Protein AF-A0AA89RVC6-F1 (afdb_monomer_lite)

Secondary structure (DSSP, 8-state):
-HHHHHHHHH-TTEEEEEEE-HHHHHHHHHHSTTPPPSS---SS-EEEEEE--SSTT--HHHHHHHHHHHHHHTTS-S-----SSHHHHHHHHHHHHTTTTTTSTT-------

Structure (mmCIF, N/CA/C/O backbone):
data_AF-A0AA89RVC6-F1
#
_entry.id   AF-A0AA89RVC6-F1
#
loop_
_atom_site.group_PDB
_atom_site.id
_atom_site.type_symbol
_atom_site.label_atom_id
_atom_site.label_alt_id
_atom_site.label_comp_id
_atom_site.label_asym_id
_atom_site.label_entity_id
_atom_site.label_seq_id
_atom_site.pdbx_PDB_ins_code
_atom_site.Cartn_x
_atom_site.Cartn_y
_atom_site.Cartn_z
_atom_site.occupancy
_atom_site.B_iso_or_equiv
_atom_site.auth_seq_id
_atom_site.auth_comp_id
_atom_site.auth_asym_id
_atom_site.auth_atom_id
_atom_site.pdbx_PDB_model_num
ATOM 1 N N . MET A 1 1 ? 11.296 -12.463 1.311 1.00 59.50 1 MET A N 1
ATOM 2 C CA . MET A 1 1 ? 12.566 -11.785 0.932 1.00 59.50 1 MET A CA 1
ATOM 3 C C . MET A 1 1 ? 12.882 -11.738 -0.574 1.00 59.50 1 MET A C 1
ATOM 5 O O . MET A 1 1 ? 13.765 -10.970 -0.938 1.00 59.50 1 MET A O 1
ATOM 9 N N . ARG A 1 2 ? 12.222 -12.510 -1.459 1.00 72.94 2 ARG A N 1
ATOM 10 C CA . ARG A 1 2 ? 12.423 -12.413 -2.924 1.00 72.94 2 ARG A CA 1
ATOM 11 C C . ARG A 1 2 ? 11.816 -11.127 -3.508 1.00 72.94 2 ARG A C 1
ATOM 13 O O . ARG A 1 2 ? 12.538 -10.364 -4.127 1.00 72.94 2 ARG A O 1
ATOM 20 N N . PHE A 1 3 ? 10.569 -10.828 -3.141 1.00 74.94 3 PHE A N 1
ATOM 21 C CA . PHE A 1 3 ? 9.850 -9.618 -3.553 1.00 74.94 3 PHE A CA 1
ATOM 22 C C . PHE A 1 3 ? 10.625 -8.312 -3.297 1.00 74.94 3 PHE A C 1
ATOM 24 O O . PHE A 1 3 ? 10.834 -7.544 -4.223 1.00 74.94 3 PHE A O 1
ATOM 31 N N . TRP A 1 4 ? 11.160 -8.092 -2.087 1.00 77.38 4 TRP A N 1
ATOM 32 C CA . TRP A 1 4 ? 11.967 -6.894 -1.795 1.00 77.38 4 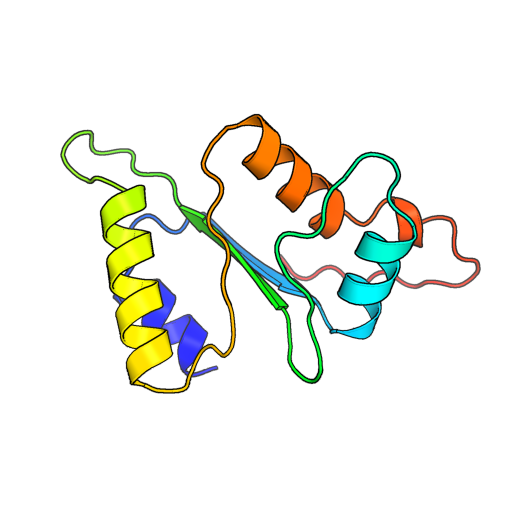TRP A CA 1
ATOM 33 C C . TRP A 1 4 ? 13.220 -6.764 -2.678 1.00 77.38 4 TRP A C 1
ATOM 35 O O . TRP A 1 4 ? 13.555 -5.673 -3.136 1.00 77.38 4 TRP A O 1
ATOM 45 N N . ARG A 1 5 ? 13.924 -7.875 -2.944 1.00 77.62 5 ARG A N 1
ATOM 46 C CA . ARG A 1 5 ? 15.089 -7.853 -3.843 1.00 77.62 5 ARG A CA 1
ATOM 47 C C . ARG A 1 5 ? 14.686 -7.476 -5.262 1.00 77.62 5 ARG A C 1
ATOM 49 O O . ARG A 1 5 ? 15.400 -6.697 -5.889 1.00 77.62 5 ARG A O 1
ATOM 56 N N . ASP A 1 6 ? 13.553 -7.992 -5.721 1.00 77.50 6 ASP A N 1
ATOM 57 C CA . ASP A 1 6 ? 13.017 -7.691 -7.043 1.00 77.50 6 ASP A CA 1
ATOM 58 C C . ASP A 1 6 ? 12.596 -6.215 -7.119 1.00 77.50 6 ASP A C 1
ATOM 60 O O . ASP A 1 6 ? 13.040 -5.509 -8.022 1.00 77.50 6 ASP A O 1
ATOM 64 N N . VAL A 1 7 ? 11.871 -5.699 -6.120 1.00 77.81 7 VAL A N 1
ATOM 65 C CA . VAL A 1 7 ? 11.498 -4.277 -5.999 1.00 77.81 7 VAL A CA 1
ATOM 66 C C . VAL A 1 7 ? 12.732 -3.379 -6.074 1.00 77.81 7 VAL A C 1
ATOM 68 O O . VAL A 1 7 ? 12.825 -2.546 -6.970 1.00 77.81 7 VAL A O 1
ATOM 71 N N . ARG A 1 8 ? 13.741 -3.592 -5.222 1.00 77.12 8 ARG A N 1
ATOM 72 C CA . ARG A 1 8 ? 14.933 -2.728 -5.196 1.00 77.12 8 ARG A CA 1
ATOM 73 C C . ARG A 1 8 ? 15.765 -2.799 -6.480 1.00 77.12 8 ARG A C 1
ATOM 75 O O . ARG A 1 8 ? 16.398 -1.819 -6.858 1.00 77.12 8 ARG A O 1
ATOM 82 N N . ALA A 1 9 ? 15.805 -3.956 -7.140 1.00 75.88 9 ALA A N 1
ATOM 83 C CA . ALA A 1 9 ? 16.541 -4.120 -8.393 1.00 75.88 9 ALA A CA 1
ATOM 84 C C . ALA A 1 9 ? 15.822 -3.492 -9.597 1.00 75.88 9 ALA A C 1
ATOM 86 O O . ALA A 1 9 ? 16.462 -3.192 -10.604 1.00 75.88 9 ALA A O 1
ATOM 87 N N . THR A 1 10 ? 14.501 -3.329 -9.519 1.00 74.31 10 THR A N 1
ATOM 88 C CA . THR A 1 10 ? 13.665 -3.026 -10.687 1.00 74.31 10 THR A CA 1
ATOM 89 C C . THR A 1 10 ? 12.895 -1.709 -10.589 1.00 74.31 10 THR A C 1
ATOM 91 O O . THR A 1 10 ? 12.411 -1.224 -11.618 1.00 74.31 10 THR A O 1
ATOM 94 N N . LEU A 1 11 ? 12.842 -1.112 -9.394 1.00 77.56 11 LEU A N 1
ATOM 95 C CA . LEU A 1 11 ? 12.271 0.198 -9.092 1.00 77.56 11 LEU A CA 1
ATOM 96 C C . LEU A 1 11 ? 13.347 1.112 -8.474 1.00 77.56 11 LEU A C 1
ATOM 98 O O . LEU A 1 11 ? 13.441 1.234 -7.252 1.00 77.56 11 LEU A O 1
ATOM 102 N N . PRO A 1 12 ? 14.176 1.780 -9.298 1.00 76.19 12 PRO A N 1
ATOM 103 C CA . PRO A 1 12 ? 15.254 2.643 -8.805 1.00 76.19 12 PRO A CA 1
ATOM 104 C C . PRO A 1 12 ? 14.749 3.912 -8.097 1.00 76.19 12 PRO A C 1
ATOM 106 O O . PRO A 1 12 ? 15.533 4.599 -7.454 1.00 76.19 12 PRO A O 1
ATOM 109 N N . CYS A 1 13 ? 13.459 4.230 -8.226 1.00 83.25 13 CYS A N 1
ATOM 110 C CA . CYS A 1 13 ? 12.810 5.373 -7.593 1.00 83.25 13 CYS A CA 1
ATOM 111 C C . CYS A 1 13 ? 12.199 5.060 -6.218 1.00 83.25 13 CYS A C 1
ATOM 113 O O . CYS A 1 13 ? 11.591 5.953 -5.637 1.00 83.25 13 CYS A O 1
ATOM 115 N N . VAL A 1 14 ? 12.325 3.836 -5.690 1.00 89.62 14 VAL A N 1
ATOM 116 C CA . VAL A 1 14 ? 11.784 3.497 -4.360 1.00 89.62 14 VAL A CA 1
ATOM 117 C C . VAL A 1 14 ? 12.512 4.284 -3.279 1.00 89.62 14 VAL A C 1
ATOM 119 O O . VAL A 1 14 ? 13.739 4.237 -3.187 1.00 89.62 14 VAL A O 1
ATOM 122 N N . VAL A 1 15 ? 11.734 4.964 -2.441 1.00 90.00 15 VAL A N 1
ATOM 123 C CA . VAL A 1 15 ? 12.221 5.733 -1.289 1.00 90.00 15 VAL A CA 1
ATOM 124 C C . VAL A 1 15 ? 11.750 5.166 0.046 1.00 90.00 15 VAL A C 1
ATOM 126 O O . VAL A 1 15 ? 12.430 5.373 1.046 1.00 90.00 15 VAL A O 1
ATOM 129 N N . SER A 1 16 ? 10.658 4.398 0.067 1.00 90.75 16 SER A N 1
ATOM 130 C CA . SER A 1 16 ? 10.196 3.679 1.258 1.00 90.75 16 SER A CA 1
ATOM 131 C C . SER A 1 16 ? 9.568 2.332 0.881 1.00 90.75 16 SER A C 1
ATOM 133 O O . SER A 1 16 ? 8.973 2.174 -0.191 1.00 90.75 16 SER A O 1
ATOM 135 N N . PHE A 1 17 ? 9.754 1.347 1.760 1.00 91.06 17 PHE A N 1
ATOM 136 C CA . PHE A 1 17 ? 9.168 0.014 1.676 1.00 91.06 17 PHE A CA 1
ATOM 137 C C . PHE A 1 17 ? 8.776 -0.424 3.084 1.00 91.06 17 PHE A C 1
ATOM 139 O O . PHE A 1 17 ? 9.621 -0.833 3.878 1.00 91.06 17 PHE A O 1
ATOM 146 N N . GLU A 1 18 ? 7.486 -0.357 3.375 1.00 91.56 18 GLU A N 1
ATOM 147 C CA . GLU A 1 18 ? 6.941 -0.575 4.707 1.00 91.56 18 GLU A CA 1
ATOM 148 C C . GLU A 1 18 ? 6.108 -1.849 4.741 1.00 91.56 18 GLU A C 1
ATOM 150 O O . GLU A 1 18 ? 5.118 -1.966 4.018 1.00 91.56 18 GLU A O 1
ATOM 155 N N . ALA A 1 19 ? 6.476 -2.802 5.594 1.00 90.69 19 ALA A N 1
ATOM 156 C CA . ALA A 1 19 ? 5.704 -4.024 5.784 1.00 90.69 19 ALA A CA 1
ATOM 157 C C . ALA A 1 19 ? 4.778 -3.897 6.998 1.00 90.69 19 ALA A C 1
ATOM 159 O O . ALA A 1 19 ? 5.202 -3.536 8.092 1.00 90.69 19 ALA A O 1
ATOM 160 N N . MET A 1 20 ? 3.519 -4.269 6.816 1.00 90.94 20 MET A N 1
ATOM 161 C CA . MET A 1 20 ? 2.492 -4.298 7.847 1.00 90.94 20 MET A CA 1
ATOM 162 C C . MET A 1 20 ? 1.996 -5.733 8.007 1.00 90.94 20 MET A C 1
ATOM 164 O O . MET A 1 20 ? 1.592 -6.384 7.038 1.00 90.94 20 MET A O 1
ATOM 168 N N . TRP A 1 21 ? 2.015 -6.251 9.237 1.00 90.06 21 TRP A N 1
ATOM 169 C CA . TRP A 1 21 ? 1.366 -7.531 9.511 1.00 90.06 21 TRP A CA 1
ATOM 170 C C . TRP A 1 21 ? -0.153 -7.378 9.398 1.00 90.06 21 TRP A C 1
ATOM 172 O O . TRP A 1 21 ? -0.720 -6.332 9.720 1.00 90.06 21 TRP A O 1
ATOM 182 N N . LEU A 1 22 ? -0.828 -8.444 8.971 1.00 90.56 22 LEU A N 1
ATOM 183 C CA . LEU A 1 22 ? -2.250 -8.401 8.636 1.00 90.56 22 LEU A CA 1
ATOM 184 C C . LEU A 1 22 ? -3.133 -7.876 9.781 1.00 90.56 22 LEU A C 1
ATOM 186 O O . LEU A 1 22 ? -4.032 -7.070 9.558 1.00 90.56 22 LEU A O 1
ATOM 190 N N . ALA A 1 23 ? -2.864 -8.295 11.023 1.00 89.38 23 ALA A N 1
ATOM 191 C CA . ALA A 1 23 ? -3.637 -7.835 12.178 1.00 89.38 23 ALA A CA 1
ATOM 192 C C . ALA A 1 23 ? -3.502 -6.320 12.422 1.00 89.38 23 ALA A C 1
ATOM 194 O O . ALA A 1 23 ? -4.485 -5.692 12.804 1.00 89.38 23 ALA A O 1
ATOM 195 N N . PHE A 1 24 ? -2.327 -5.729 12.168 1.00 90.81 24 PHE A N 1
ATOM 196 C CA . PHE A 1 24 ? -2.139 -4.279 12.228 1.00 90.81 24 PHE A CA 1
ATOM 197 C C . PHE A 1 24 ? -2.958 -3.607 11.138 1.00 90.81 24 PHE A C 1
ATOM 199 O O . PHE A 1 24 ? -3.781 -2.759 11.462 1.00 90.81 24 PHE A O 1
ATOM 206 N N . TYR A 1 25 ? -2.803 -4.041 9.882 1.00 92.44 25 TYR A N 1
ATOM 207 C CA . TYR A 1 25 ? -3.510 -3.445 8.747 1.00 92.44 25 TYR A CA 1
ATOM 208 C C . TYR A 1 25 ? -5.030 -3.455 8.958 1.00 92.44 25 TYR A C 1
ATOM 210 O O . TYR A 1 25 ? -5.688 -2.420 8.874 1.00 92.44 25 TYR A O 1
ATOM 218 N N . ARG A 1 26 ? -5.587 -4.611 9.335 1.00 91.69 26 ARG A N 1
ATOM 219 C CA . ARG A 1 26 ? -7.023 -4.754 9.613 1.00 91.69 26 ARG A CA 1
ATOM 220 C C . ARG A 1 26 ? -7.485 -3.854 10.754 1.00 91.69 26 ARG A C 1
ATOM 222 O O . ARG A 1 26 ? -8.572 -3.287 10.676 1.00 91.69 26 ARG A O 1
ATOM 229 N N . TYR A 1 27 ? -6.675 -3.716 11.802 1.00 92.00 27 TYR A N 1
ATOM 230 C CA . TYR A 1 27 ? -7.004 -2.840 12.917 1.00 92.00 27 TYR A CA 1
ATOM 231 C C . TYR A 1 27 ? -6.998 -1.368 12.486 1.00 92.00 27 TYR A C 1
ATOM 233 O O . TYR A 1 27 ? -7.982 -0.665 12.703 1.00 92.00 27 TYR A O 1
ATOM 241 N N . VAL A 1 28 ? -5.935 -0.889 11.834 1.00 92.88 28 VAL A N 1
ATOM 242 C CA . VAL A 1 28 ? -5.846 0.526 11.432 1.00 92.88 28 VAL A CA 1
ATOM 243 C C . VAL A 1 28 ? -6.905 0.892 10.396 1.00 92.88 28 VAL A C 1
ATOM 245 O O . VAL A 1 28 ? -7.459 1.982 10.484 1.00 92.88 28 VAL A O 1
ATOM 248 N N . VAL A 1 29 ? -7.274 -0.021 9.494 1.00 93.06 29 VAL A N 1
ATOM 249 C CA . VAL A 1 29 ? -8.396 0.174 8.560 1.00 93.06 29 VAL A CA 1
ATOM 250 C C . VAL A 1 29 ? -9.730 0.293 9.300 1.00 93.06 29 VAL A C 1
ATOM 252 O O . VAL A 1 29 ? -10.540 1.155 8.970 1.00 93.06 29 VAL A O 1
ATOM 255 N N . ALA A 1 30 ? -9.966 -0.542 10.314 1.00 92.38 30 ALA A N 1
ATOM 256 C CA . ALA A 1 30 ? -11.226 -0.539 11.054 1.00 92.38 30 ALA A CA 1
ATOM 257 C C . ALA A 1 30 ? -11.382 0.675 11.986 1.00 92.38 30 ALA A C 1
ATOM 259 O O . ALA A 1 30 ? -12.507 1.104 12.251 1.00 92.38 30 ALA A O 1
ATOM 260 N N . TYR A 1 31 ? -10.272 1.208 12.504 1.00 92.69 31 TYR A N 1
ATOM 261 C CA . TYR A 1 31 ? -10.289 2.176 13.604 1.00 92.69 31 TYR A CA 1
ATOM 262 C C . TYR A 1 31 ? -9.694 3.549 13.272 1.00 92.69 31 TYR A C 1
ATOM 264 O O . TYR A 1 31 ? -9.706 4.416 14.143 1.00 92.69 31 TYR A O 1
ATOM 272 N N . THR A 1 32 ? -9.225 3.792 12.043 1.00 92.81 32 THR A N 1
ATOM 273 C CA . THR A 1 32 ? -8.794 5.127 11.585 1.00 92.81 32 THR A CA 1
ATOM 274 C C . THR A 1 32 ? -9.960 5.867 10.918 1.00 92.81 32 THR A C 1
ATOM 276 O O . THR A 1 32 ? -10.353 5.517 9.803 1.00 92.81 32 THR A O 1
ATOM 279 N N . PRO A 1 33 ? -10.544 6.905 11.546 1.00 90.00 33 PRO A N 1
ATOM 280 C CA . PRO A 1 33 ? -11.695 7.598 10.979 1.00 90.00 33 PRO A CA 1
ATOM 281 C C . PRO A 1 33 ? -11.333 8.389 9.720 1.00 90.00 33 PRO A C 1
ATOM 283 O O . PRO A 1 33 ? -10.312 9.070 9.671 1.00 90.00 33 PRO A O 1
ATOM 286 N N . GLY A 1 34 ? -12.222 8.373 8.726 1.00 88.25 34 GLY A N 1
ATOM 287 C CA . GLY A 1 34 ? -12.106 9.224 7.537 1.00 88.25 34 GLY A CA 1
ATOM 288 C C . GLY A 1 34 ? -11.136 8.723 6.466 1.00 88.25 34 GLY A C 1
ATOM 289 O O . GLY A 1 34 ? -11.048 9.355 5.415 1.00 88.25 34 GLY A O 1
ATOM 290 N N . VAL A 1 35 ? -10.472 7.586 6.685 1.00 88.31 35 VAL A N 1
ATOM 291 C CA . VAL A 1 35 ? -9.609 6.946 5.690 1.00 88.31 35 VAL A CA 1
ATOM 292 C C . VAL A 1 35 ? -10.340 5.775 5.040 1.00 88.31 35 VAL A C 1
ATOM 294 O O . VAL A 1 35 ? -10.931 4.938 5.717 1.00 88.31 35 VAL A O 1
ATOM 297 N N . THR A 1 36 ? -10.325 5.727 3.707 1.00 87.38 36 THR A N 1
ATOM 298 C CA . THR A 1 36 ? -10.843 4.579 2.950 1.00 87.38 36 THR A CA 1
ATOM 299 C C . THR A 1 36 ? -9.714 3.572 2.744 1.00 87.38 36 THR A C 1
ATOM 301 O O . THR A 1 36 ? -8.656 3.981 2.257 1.00 87.38 36 THR A O 1
ATOM 304 N N . PRO A 1 37 ? -9.902 2.284 3.087 1.00 89.00 37 PRO A N 1
ATOM 305 C CA . PRO A 1 37 ? -8.890 1.271 2.825 1.00 89.00 37 PRO A CA 1
ATOM 306 C C . PRO A 1 37 ? -8.586 1.182 1.324 1.00 89.00 37 PRO A C 1
ATOM 308 O O . PRO A 1 37 ? -9.517 1.228 0.516 1.00 89.00 37 PRO A O 1
ATOM 311 N N . PRO A 1 38 ? -7.309 1.035 0.935 1.00 90.81 38 PRO A N 1
ATOM 312 C CA . PRO A 1 38 ? -6.948 0.842 -0.464 1.00 90.81 38 PRO A CA 1
ATOM 313 C C . PRO A 1 38 ? -7.527 -0.445 -1.072 1.00 90.81 38 PRO A C 1
ATOM 315 O O . PRO A 1 38 ? -7.902 -0.441 -2.241 1.00 90.81 38 PRO A O 1
ATOM 318 N N . PHE A 1 39 ? -7.598 -1.517 -0.279 1.00 91.50 39 PHE A N 1
ATOM 319 C CA . PHE A 1 39 ? -8.175 -2.822 -0.618 1.00 91.50 39 PHE A CA 1
ATOM 320 C C . PHE A 1 39 ? -8.439 -3.640 0.658 1.00 91.50 39 PHE A C 1
ATOM 322 O O . PHE A 1 39 ? -7.915 -3.316 1.732 1.00 91.50 39 PHE A O 1
ATOM 329 N N . ASP A 1 40 ? -9.226 -4.709 0.538 1.00 89.12 40 ASP A N 1
ATOM 330 C CA . ASP A 1 40 ? -9.410 -5.697 1.603 1.00 89.12 40 ASP A CA 1
ATOM 331 C C . ASP A 1 40 ? -8.236 -6.688 1.601 1.00 89.12 40 ASP A C 1
ATOM 333 O O . ASP A 1 40 ? -7.798 -7.147 0.550 1.00 89.12 40 ASP A O 1
ATOM 337 N N . ALA A 1 41 ? -7.695 -6.999 2.781 1.00 86.50 41 ALA A N 1
ATOM 338 C CA . ALA A 1 41 ? -6.583 -7.938 2.929 1.00 86.50 41 ALA A CA 1
ATOM 339 C C . ALA A 1 41 ? -7.035 -9.168 3.725 1.00 86.50 41 ALA A C 1
ATOM 341 O O . ALA A 1 41 ? -7.511 -9.024 4.856 1.00 86.50 41 ALA A O 1
ATOM 342 N N . ASP A 1 42 ? -6.847 -10.357 3.145 1.00 77.69 42 ASP A N 1
ATOM 343 C CA . ASP A 1 42 ? -7.409 -11.604 3.676 1.00 77.69 42 ASP A CA 1
ATOM 344 C C . ASP A 1 42 ? -6.414 -12.437 4.496 1.00 77.69 42 ASP A C 1
ATOM 346 O O . ASP A 1 42 ? -6.689 -12.694 5.666 1.00 77.69 42 ASP A O 1
ATOM 350 N N . ASP A 1 43 ? -5.259 -12.823 3.937 1.00 68.94 43 ASP A N 1
ATOM 351 C CA . ASP A 1 43 ? -4.366 -13.812 4.579 1.00 68.94 43 ASP A CA 1
ATOM 352 C C . ASP A 1 43 ? -2.858 -13.473 4.534 1.00 68.94 43 ASP A C 1
ATOM 354 O O . ASP A 1 43 ? -2.049 -14.170 5.151 1.00 68.94 43 ASP A O 1
ATOM 358 N N . ASP A 1 44 ? -2.461 -12.380 3.875 1.00 81.81 44 ASP A N 1
ATOM 359 C CA . ASP A 1 44 ? -1.052 -12.054 3.607 1.00 81.81 44 ASP A CA 1
ATOM 360 C C . ASP A 1 44 ? -0.548 -10.782 4.318 1.00 81.81 44 ASP A C 1
ATOM 362 O O . ASP A 1 44 ? -1.298 -10.001 4.908 1.00 81.81 44 ASP A O 1
ATOM 366 N N . PHE A 1 45 ? 0.771 -10.568 4.272 1.00 87.00 45 PHE A N 1
ATOM 367 C CA . PHE A 1 45 ? 1.379 -9.296 4.668 1.00 87.00 45 PHE A CA 1
ATOM 368 C C . PHE A 1 45 ? 1.002 -8.193 3.680 1.00 87.00 45 PHE A C 1
ATOM 370 O O . PHE A 1 45 ? 1.059 -8.392 2.468 1.00 87.00 45 PHE A O 1
ATOM 377 N N . VAL A 1 46 ? 0.717 -7.003 4.204 1.00 92.62 46 VAL A N 1
ATOM 378 C CA . VAL A 1 46 ? 0.486 -5.812 3.385 1.00 92.62 46 VAL A CA 1
ATOM 379 C C . VAL A 1 46 ? 1.783 -5.020 3.309 1.00 92.62 46 VAL A C 1
ATOM 381 O O . VAL A 1 46 ? 2.479 -4.862 4.310 1.00 92.62 46 VAL A O 1
ATOM 384 N N . VAL A 1 47 ? 2.124 -4.525 2.124 1.00 92.19 47 VAL A N 1
ATOM 385 C CA . VAL A 1 47 ? 3.303 -3.682 1.919 1.00 92.19 47 VAL A CA 1
ATOM 386 C C . VAL A 1 47 ? 2.873 -2.349 1.326 1.00 92.19 47 VAL A C 1
ATOM 388 O O . VAL A 1 47 ? 2.118 -2.321 0.357 1.00 92.19 47 VAL A O 1
ATOM 391 N N . MET A 1 48 ? 3.398 -1.256 1.873 1.00 93.88 48 MET A N 1
ATOM 392 C CA . MET A 1 48 ? 3.324 0.068 1.265 1.00 93.88 48 MET A CA 1
ATOM 393 C C . MET A 1 48 ? 4.671 0.403 0.623 1.00 93.88 48 MET A C 1
ATOM 395 O O . MET A 1 48 ? 5.720 0.260 1.247 1.00 93.88 48 MET A O 1
ATOM 399 N N . ILE A 1 49 ? 4.640 0.822 -0.641 1.00 92.31 49 ILE A N 1
ATOM 400 C CA . ILE A 1 49 ? 5.826 1.226 -1.399 1.00 92.31 49 ILE A CA 1
ATOM 401 C C . ILE A 1 49 ? 5.640 2.683 -1.795 1.00 92.31 49 ILE A C 1
ATOM 403 O O . ILE A 1 49 ? 4.647 3.021 -2.440 1.00 92.31 49 ILE A O 1
ATOM 407 N N . GLU A 1 50 ? 6.608 3.528 -1.454 1.00 92.62 50 GLU A N 1
ATOM 408 C CA . GLU A 1 50 ? 6.665 4.898 -1.952 1.00 92.62 50 GLU A CA 1
ATOM 409 C C . GLU A 1 50 ? 7.797 5.037 -2.966 1.00 92.62 50 GLU A C 1
ATOM 411 O O . GLU A 1 50 ? 8.931 4.608 -2.731 1.00 92.62 50 GLU A O 1
ATOM 416 N N . CYS A 1 51 ? 7.479 5.670 -4.095 1.00 90.44 51 CYS A N 1
ATOM 417 C CA . CYS A 1 51 ? 8.425 5.972 -5.154 1.00 90.44 51 CYS A CA 1
ATOM 418 C C . CYS A 1 51 ? 8.504 7.484 -5.375 1.00 90.44 51 CYS A C 1
ATOM 420 O O . CYS A 1 51 ? 7.481 8.136 -5.575 1.00 90.44 51 CYS A O 1
ATOM 422 N N . ALA A 1 52 ? 9.719 8.021 -5.440 1.00 87.81 52 ALA A N 1
ATOM 423 C CA . ALA A 1 52 ? 9.987 9.392 -5.843 1.00 87.81 52 ALA A CA 1
ATOM 424 C C . ALA A 1 52 ? 11.064 9.404 -6.935 1.00 87.81 52 ALA A C 1
ATOM 426 O O . ALA A 1 52 ? 12.198 8.966 -6.731 1.00 87.81 52 ALA A O 1
ATOM 427 N N . ALA A 1 53 ? 10.714 9.907 -8.119 1.00 83.88 53 ALA A N 1
ATOM 428 C CA . ALA A 1 53 ? 11.675 10.137 -9.189 1.00 83.88 53 ALA A CA 1
ATOM 429 C C . ALA A 1 53 ? 12.208 11.570 -9.107 1.00 83.88 53 ALA A C 1
ATOM 431 O O . ALA A 1 53 ? 11.450 12.534 -9.141 1.00 83.88 53 ALA A O 1
ATOM 432 N N . SER A 1 54 ? 13.529 11.707 -9.016 1.00 79.25 54 SER A N 1
ATOM 433 C CA . SER A 1 54 ? 14.220 13.002 -9.092 1.00 79.25 54 SER A CA 1
ATOM 434 C C . SER A 1 54 ? 14.586 13.389 -10.530 1.00 79.25 54 SER A C 1
ATOM 436 O O . SER A 1 54 ? 14.838 14.560 -10.801 1.00 79.25 54 SER A O 1
ATOM 438 N N . ASP A 1 55 ? 14.593 12.426 -11.459 1.00 83.62 55 ASP A N 1
ATOM 439 C CA . ASP A 1 55 ? 14.764 12.667 -12.892 1.00 83.62 55 ASP A CA 1
ATOM 440 C C . ASP A 1 55 ? 13.389 12.865 -13.557 1.00 83.62 55 ASP A C 1
ATOM 442 O O . ASP A 1 55 ? 12.601 11.918 -13.580 1.00 83.62 55 ASP A O 1
ATOM 446 N N . PRO A 1 56 ? 13.101 14.037 -14.155 1.00 80.00 56 PRO A N 1
ATOM 447 C CA . PRO A 1 56 ? 11.829 14.309 -14.831 1.00 80.00 56 PRO A CA 1
ATOM 448 C C . PRO A 1 56 ? 11.522 13.384 -16.016 1.00 80.00 56 PRO A C 1
ATOM 450 O O . PRO A 1 56 ? 10.399 13.377 -16.511 1.00 80.00 56 PRO A O 1
ATOM 453 N N . ARG A 1 57 ? 12.516 12.638 -16.516 1.00 85.38 57 ARG A N 1
ATOM 454 C CA . ARG A 1 57 ? 12.342 11.652 -17.595 1.00 85.38 57 ARG A CA 1
ATOM 455 C C . ARG A 1 57 ? 11.808 10.313 -17.091 1.00 85.38 57 ARG A C 1
ATOM 457 O O . ARG A 1 57 ? 11.416 9.486 -17.909 1.00 85.38 57 ARG A O 1
ATOM 464 N N . ILE A 1 58 ? 11.854 10.074 -15.782 1.00 82.00 58 ILE A N 1
ATOM 465 C CA . ILE A 1 58 ? 11.349 8.851 -15.165 1.00 82.00 58 ILE A CA 1
ATOM 466 C C . ILE A 1 58 ? 9.929 9.123 -14.692 1.00 82.00 58 ILE A C 1
ATOM 468 O O . ILE A 1 58 ? 9.715 9.848 -13.722 1.00 82.00 58 ILE A O 1
ATOM 472 N N . ASP A 1 59 ? 8.966 8.483 -15.342 1.00 88.31 59 ASP A N 1
ATOM 473 C CA . ASP A 1 59 ? 7.617 8.408 -14.807 1.00 88.31 59 ASP A CA 1
ATOM 474 C C . ASP A 1 59 ? 7.579 7.331 -13.711 1.00 88.31 59 ASP A C 1
ATOM 476 O O . ASP A 1 59 ? 7.564 6.123 -13.975 1.00 88.31 59 ASP A O 1
ATOM 480 N N . ALA A 1 60 ? 7.638 7.776 -12.452 1.00 86.94 60 ALA A N 1
ATOM 481 C CA . ALA A 1 60 ? 7.602 6.886 -11.295 1.00 86.94 60 ALA A CA 1
ATOM 482 C C . ALA A 1 60 ? 6.298 6.082 -11.225 1.00 86.94 60 ALA A C 1
ATOM 484 O O . ALA A 1 60 ? 6.324 4.942 -10.757 1.00 86.94 60 ALA A O 1
ATOM 485 N N . ARG A 1 61 ? 5.184 6.656 -11.699 1.00 88.50 61 ARG A N 1
ATOM 486 C CA . ARG A 1 61 ? 3.875 6.008 -11.686 1.00 88.50 61 ARG A CA 1
ATOM 487 C C . ARG A 1 61 ? 3.849 4.870 -12.693 1.00 88.50 61 ARG A C 1
ATOM 489 O O . ARG A 1 61 ? 3.610 3.737 -12.285 1.00 88.50 61 ARG A O 1
ATOM 496 N N . ASP A 1 62 ? 4.172 5.149 -13.953 1.00 88.81 62 ASP A N 1
ATOM 497 C CA . ASP A 1 62 ? 4.198 4.124 -15.005 1.00 88.81 62 ASP A CA 1
ATOM 498 C C . ASP A 1 62 ? 5.185 3.004 -14.659 1.00 88.81 62 ASP A C 1
ATOM 500 O O . ASP A 1 62 ? 4.910 1.820 -14.863 1.00 88.81 62 ASP A O 1
ATOM 504 N N . THR A 1 63 ? 6.336 3.367 -14.084 1.00 88.12 63 THR A N 1
ATOM 505 C CA . THR A 1 63 ? 7.336 2.393 -13.632 1.00 88.12 63 THR A CA 1
ATOM 506 C C . THR A 1 63 ? 6.764 1.495 -12.531 1.00 88.12 63 THR A C 1
ATOM 508 O O . THR A 1 63 ? 6.913 0.276 -12.604 1.00 88.12 63 THR A O 1
ATOM 511 N N . LEU A 1 64 ? 6.091 2.062 -11.524 1.00 88.88 64 LEU A N 1
ATOM 512 C CA . LEU A 1 64 ? 5.479 1.288 -10.442 1.00 88.88 64 LEU A CA 1
ATOM 513 C C . LEU A 1 64 ? 4.333 0.400 -10.951 1.00 88.88 64 LEU A C 1
ATOM 515 O O . LEU A 1 64 ? 4.297 -0.783 -10.613 1.00 88.88 64 LEU A O 1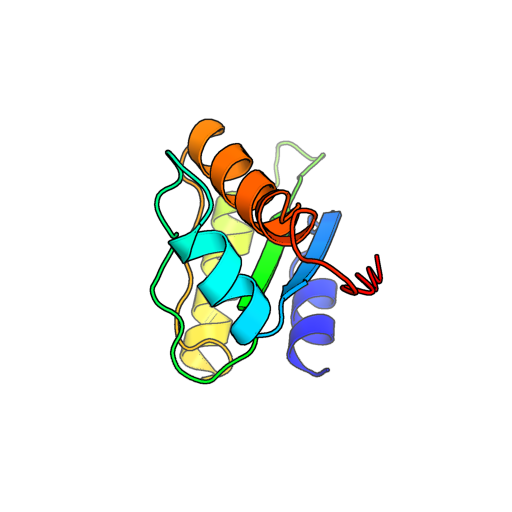
ATOM 519 N N . GLU A 1 65 ? 3.462 0.932 -11.810 1.00 91.38 65 GLU A N 1
ATOM 520 C CA . GLU A 1 65 ? 2.359 0.199 -12.448 1.00 91.38 65 GLU A CA 1
ATOM 521 C C . GLU A 1 65 ? 2.865 -1.032 -13.212 1.00 91.38 65 GLU A C 1
ATOM 523 O O . GLU A 1 65 ? 2.406 -2.151 -12.966 1.00 91.38 65 GLU A O 1
ATOM 528 N N . GLN A 1 66 ? 3.875 -0.866 -14.071 1.00 90.06 66 GLN A N 1
ATOM 529 C CA . GLN A 1 66 ? 4.459 -1.975 -14.835 1.00 90.06 66 GLN A CA 1
ATOM 530 C C . GLN A 1 66 ? 5.064 -3.058 -13.932 1.00 90.06 66 GLN A C 1
ATOM 532 O O . GLN A 1 66 ? 4.973 -4.252 -14.233 1.00 90.06 66 GLN A O 1
ATOM 537 N N . ARG A 1 67 ? 5.696 -2.668 -12.818 1.00 87.38 67 ARG A N 1
ATOM 538 C CA . ARG A 1 67 ? 6.313 -3.629 -11.891 1.00 87.38 67 ARG A CA 1
ATOM 539 C C . ARG A 1 67 ? 5.293 -4.373 -11.053 1.00 87.38 67 ARG A C 1
ATOM 541 O O . ARG A 1 67 ? 5.460 -5.578 -10.874 1.00 87.38 67 ARG A O 1
ATOM 548 N N . LEU A 1 68 ? 4.250 -3.695 -10.583 1.00 89.00 68 LEU A N 1
ATOM 549 C CA . LEU A 1 68 ? 3.136 -4.362 -9.915 1.00 89.00 68 LEU A CA 1
ATOM 550 C C . LEU A 1 68 ? 2.480 -5.368 -10.862 1.00 89.00 68 LEU A C 1
ATOM 552 O O . LEU A 1 68 ? 2.314 -6.518 -10.466 1.00 89.00 68 LEU A O 1
ATOM 556 N N . GLY A 1 69 ? 2.241 -4.995 -12.125 1.00 91.12 69 GLY A N 1
ATOM 557 C CA . GLY A 1 69 ? 1.731 -5.913 -13.152 1.00 91.12 69 GLY A CA 1
ATOM 558 C C . GLY A 1 69 ? 2.577 -7.184 -13.294 1.00 91.12 69 GLY A C 1
ATOM 559 O O . GLY A 1 69 ? 2.059 -8.291 -13.189 1.00 91.12 69 GLY A O 1
ATOM 560 N N . ALA A 1 70 ? 3.901 -7.046 -13.404 1.00 90.00 70 ALA A N 1
ATOM 561 C CA . ALA A 1 70 ? 4.798 -8.204 -13.457 1.00 90.00 70 ALA A CA 1
ATOM 562 C C . ALA A 1 70 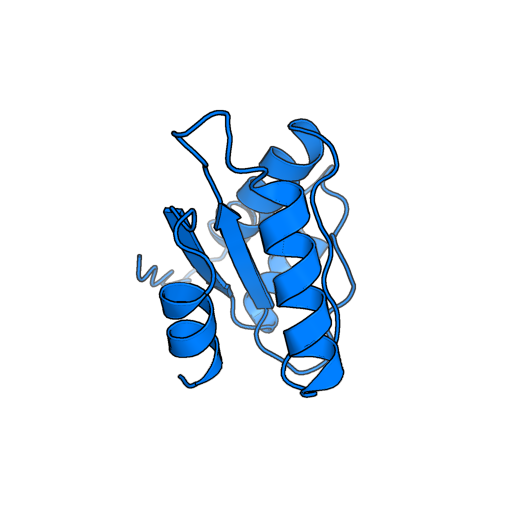? 4.772 -9.061 -12.172 1.00 90.00 70 ALA A C 1
ATOM 564 O O . ALA A 1 70 ? 4.965 -10.277 -12.232 1.00 90.00 70 ALA A O 1
ATOM 565 N N . CYS A 1 71 ? 4.552 -8.449 -11.004 1.00 88.38 71 CYS A N 1
ATOM 566 C CA . CYS A 1 71 ? 4.428 -9.177 -9.740 1.00 88.38 71 CYS A CA 1
ATOM 567 C C . CYS A 1 71 ? 3.102 -9.941 -9.641 1.00 88.38 71 CYS A C 1
ATOM 569 O O . CYS A 1 71 ? 3.104 -11.060 -9.125 1.00 88.38 71 CYS A O 1
ATOM 571 N N . PHE A 1 72 ? 2.009 -9.380 -10.167 1.00 90.19 72 PHE A N 1
ATOM 572 C CA . PHE A 1 72 ? 0.733 -10.084 -10.318 1.00 90.19 72 PHE A CA 1
ATOM 573 C C . PHE A 1 72 ? 0.874 -11.297 -11.238 1.00 90.19 72 PHE A C 1
ATOM 575 O O . PHE A 1 72 ? 0.520 -12.404 -10.838 1.00 90.19 72 PHE A O 1
ATOM 582 N N . ASP A 1 73 ? 1.474 -11.124 -12.420 1.00 92.44 73 ASP A N 1
ATOM 583 C CA . ASP A 1 73 ? 1.689 -12.220 -13.378 1.00 92.44 73 ASP A CA 1
ATOM 584 C C . ASP A 1 73 ? 2.544 -13.354 -12.785 1.00 92.44 73 ASP A C 1
ATOM 586 O O . ASP A 1 73 ? 2.361 -14.531 -13.102 1.00 92.44 73 ASP A O 1
ATOM 590 N N . ALA A 1 74 ? 3.478 -13.010 -11.895 1.00 89.56 74 ALA A N 1
ATOM 591 C CA . ALA A 1 74 ? 4.320 -13.963 -11.179 1.00 89.56 74 ALA A CA 1
ATOM 592 C C . ALA A 1 74 ? 3.656 -14.577 -9.928 1.00 89.56 74 ALA A C 1
ATOM 594 O O . ALA A 1 74 ? 4.288 -15.403 -9.263 1.00 89.56 74 ALA A O 1
ATOM 595 N N . GLY A 1 75 ? 2.428 -14.174 -9.581 1.00 89.69 75 GLY A N 1
ATOM 596 C CA . GLY A 1 75 ? 1.711 -14.620 -8.382 1.00 89.69 75 GLY A CA 1
ATOM 597 C C . GLY A 1 75 ? 2.361 -14.175 -7.067 1.00 89.69 75 GLY A C 1
ATOM 598 O O . GLY A 1 75 ? 2.206 -14.842 -6.048 1.00 89.69 75 GLY A O 1
ATOM 599 N N . LEU A 1 76 ? 3.146 -13.093 -7.092 1.00 87.88 76 LEU A N 1
ATOM 600 C CA . LEU A 1 76 ? 3.824 -12.541 -5.911 1.00 87.88 76 LEU A CA 1
ATOM 601 C C . LEU A 1 76 ? 2.957 -11.541 -5.140 1.00 87.88 76 LEU A C 1
ATOM 603 O O . LEU A 1 76 ? 3.262 -11.251 -3.985 1.00 87.88 76 LEU A O 1
ATOM 607 N N . VAL A 1 77 ? 1.934 -10.992 -5.794 1.00 89.19 77 VAL A N 1
ATOM 608 C CA . VAL A 1 77 ? 0.991 -10.010 -5.252 1.00 89.19 77 VAL A CA 1
ATOM 609 C C . VAL A 1 77 ? -0.418 -10.489 -5.590 1.00 89.19 77 VAL A C 1
ATOM 611 O O . VAL A 1 77 ? -0.677 -10.871 -6.731 1.00 89.19 77 VAL A O 1
ATOM 614 N N . SER A 1 78 ? -1.298 -10.505 -4.591 1.00 91.12 78 SER A N 1
ATOM 615 C CA . SER A 1 78 ? -2.702 -10.918 -4.709 1.00 91.12 78 SER A CA 1
ATOM 616 C C . SER A 1 78 ? -3.639 -9.743 -4.978 1.00 91.12 78 SER A C 1
ATOM 618 O O . SER A 1 78 ? -4.595 -9.899 -5.733 1.00 91.12 78 SER A O 1
ATOM 620 N N . ASP A 1 79 ? -3.333 -8.571 -4.420 1.00 91.25 79 ASP A N 1
ATOM 621 C CA . ASP A 1 79 ? -4.031 -7.312 -4.673 1.00 91.25 79 ASP A CA 1
ATOM 622 C C . ASP A 1 79 ? -3.083 -6.113 -4.487 1.00 91.25 79 ASP A C 1
ATOM 624 O O . ASP A 1 79 ? -2.068 -6.203 -3.786 1.00 91.25 79 ASP A O 1
ATOM 628 N N . ALA A 1 80 ? -3.386 -4.994 -5.142 1.00 91.56 80 ALA A N 1
ATOM 629 C CA . ALA A 1 80 ? -2.624 -3.759 -5.050 1.00 91.56 80 ALA A CA 1
ATOM 630 C C . ALA A 1 80 ? -3.475 -2.557 -5.459 1.00 91.56 80 ALA A C 1
ATOM 632 O O . ALA A 1 80 ? -4.160 -2.560 -6.481 1.00 91.56 80 ALA A O 1
ATOM 633 N N . ALA A 1 81 ? -3.319 -1.468 -4.714 1.00 92.69 81 ALA A N 1
ATOM 634 C CA . ALA A 1 81 ? -3.902 -0.179 -5.042 1.00 92.69 81 ALA A CA 1
ATOM 635 C C . ALA A 1 81 ? -2.809 0.875 -5.201 1.00 92.69 81 ALA A C 1
ATOM 637 O O . ALA A 1 81 ? -1.824 0.903 -4.464 1.00 92.69 81 ALA A O 1
ATOM 638 N N . LEU A 1 82 ? -3.022 1.778 -6.154 1.00 92.75 82 LEU A N 1
ATOM 639 C CA . LEU A 1 82 ? -2.141 2.907 -6.414 1.00 92.75 82 LEU A CA 1
ATOM 640 C C . LEU A 1 82 ? -2.846 4.208 -6.074 1.00 92.75 82 LEU A C 1
ATOM 642 O O . LEU A 1 82 ? -3.964 4.460 -6.527 1.00 92.75 82 LEU A O 1
ATOM 646 N N . ALA A 1 83 ? -2.164 5.069 -5.323 1.00 93.50 83 ALA A N 1
ATOM 647 C CA . ALA A 1 83 ? -2.650 6.417 -5.090 1.00 93.50 83 ALA A CA 1
ATOM 648 C C . ALA A 1 83 ? -2.755 7.172 -6.430 1.00 93.50 83 ALA A C 1
ATOM 650 O O . ALA A 1 83 ? -1.815 7.237 -7.225 1.00 93.50 83 ALA A O 1
ATOM 651 N N . ALA A 1 84 ? -3.923 7.751 -6.695 1.00 91.31 84 ALA A N 1
ATOM 652 C CA . ALA A 1 84 ? -4.195 8.602 -7.854 1.00 91.31 84 ALA A CA 1
ATOM 653 C C . ALA A 1 84 ? -4.200 10.097 -7.491 1.00 91.31 84 ALA A C 1
ATOM 655 O O . ALA A 1 84 ? -4.449 10.948 -8.340 1.00 91.31 84 ALA A O 1
ATOM 656 N N . SER A 1 85 ? -3.946 10.432 -6.223 1.00 92.25 85 SER A N 1
ATOM 657 C CA . SER A 1 85 ? -3.880 11.806 -5.726 1.00 92.25 85 SER A CA 1
ATOM 658 C C . SER A 1 85 ? -3.036 11.892 -4.458 1.00 92.25 85 SER A C 1
ATOM 660 O O . SER A 1 85 ? -2.957 10.927 -3.701 1.00 92.25 85 SER A O 1
ATOM 662 N N . GLU A 1 86 ? -2.505 13.079 -4.160 1.00 91.69 86 GLU A N 1
ATOM 663 C CA . GLU A 1 86 ? -1.791 13.338 -2.900 1.00 91.69 86 GLU A CA 1
ATOM 664 C C . GLU A 1 86 ? -2.647 13.053 -1.661 1.00 91.69 86 GLU A C 1
ATOM 666 O O . GLU 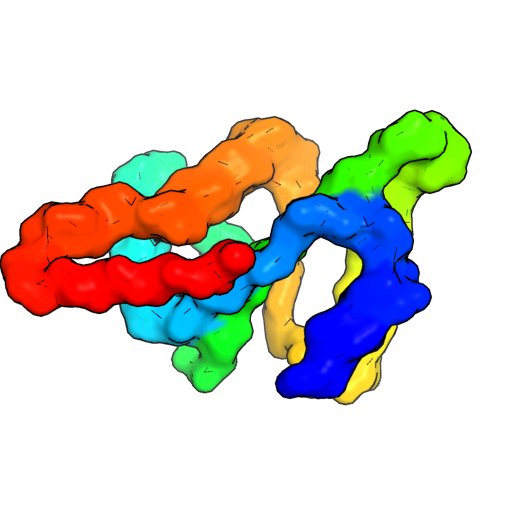A 1 86 ? -2.128 12.671 -0.616 1.00 91.69 86 GLU A O 1
ATOM 671 N N . ARG A 1 87 ? -3.970 13.244 -1.762 1.00 93.12 87 ARG A N 1
ATOM 672 C CA . ARG A 1 87 ? -4.895 12.898 -0.679 1.00 93.12 87 ARG A CA 1
ATOM 673 C C . ARG A 1 87 ? -4.844 11.402 -0.387 1.00 93.12 87 ARG A C 1
ATOM 675 O O . ARG A 1 87 ? -4.655 11.040 0.760 1.00 93.12 87 ARG A O 1
ATOM 682 N N . GLN A 1 88 ? -4.932 10.561 -1.417 1.00 93.69 88 GLN A N 1
ATOM 683 C CA . GLN A 1 88 ? -4.817 9.110 -1.249 1.00 93.69 88 GLN A CA 1
ATOM 684 C C . GLN A 1 88 ? -3.427 8.693 -0.761 1.00 93.69 88 GLN A C 1
ATOM 686 O O . GLN A 1 88 ? -3.333 7.786 0.055 1.00 93.69 88 GLN A O 1
ATOM 691 N N . THR A 1 89 ? -2.359 9.368 -1.203 1.00 93.31 89 THR A N 1
ATOM 692 C CA . THR A 1 89 ? -1.009 9.137 -0.665 1.00 93.31 89 THR A CA 1
ATOM 693 C C . THR A 1 89 ? -0.961 9.398 0.840 1.00 93.31 89 THR A C 1
ATOM 695 O O . THR A 1 89 ? -0.453 8.567 1.587 1.00 93.31 89 THR A O 1
ATOM 698 N N . ARG A 1 90 ? -1.531 10.519 1.305 1.00 93.56 90 ARG A N 1
ATOM 699 C CA . ARG A 1 90 ? -1.615 10.821 2.742 1.00 93.56 90 ARG A CA 1
ATOM 700 C C . ARG A 1 90 ? -2.479 9.817 3.492 1.00 93.56 90 ARG A C 1
ATOM 702 O O . ARG A 1 90 ? -2.068 9.374 4.551 1.00 93.56 90 ARG A O 1
ATOM 709 N N . ASP A 1 91 ? -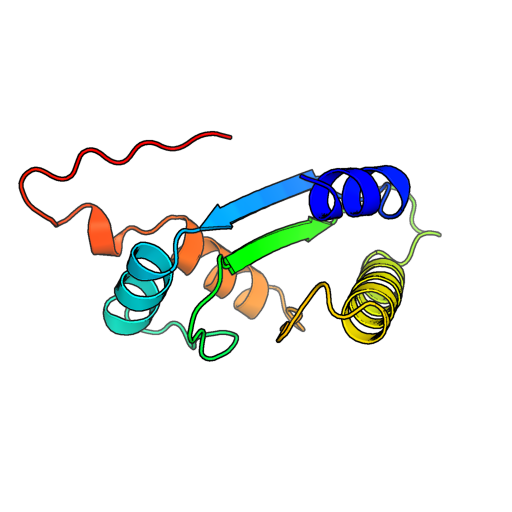3.622 9.433 2.932 1.00 94.06 91 ASP A N 1
ATOM 710 C CA . ASP A 1 91 ? -4.519 8.447 3.537 1.00 94.06 91 ASP A CA 1
ATOM 711 C C . ASP A 1 91 ? -3.799 7.095 3.745 1.00 94.06 91 ASP A C 1
ATOM 713 O O . ASP A 1 91 ? -3.897 6.499 4.818 1.00 94.06 91 ASP A O 1
ATOM 717 N N . MET A 1 92 ? -3.008 6.639 2.762 1.00 94.94 92 MET A N 1
ATOM 718 C CA . MET A 1 92 ? -2.171 5.435 2.888 1.00 94.94 92 MET A CA 1
ATOM 719 C C . MET A 1 92 ? -1.108 5.583 3.987 1.00 94.94 92 MET A C 1
ATOM 721 O O . MET A 1 92 ? -0.955 4.682 4.814 1.00 94.94 92 MET A O 1
ATOM 725 N N . TRP A 1 93 ? -0.425 6.731 4.044 1.00 94.50 93 TRP A N 1
ATOM 726 C CA . TRP A 1 93 ? 0.541 7.029 5.105 1.00 94.50 93 TRP A CA 1
ATOM 727 C C . TRP A 1 93 ? -0.108 7.064 6.491 1.00 94.50 93 TRP A C 1
ATOM 729 O O . TRP A 1 93 ? 0.427 6.463 7.416 1.00 94.50 93 TRP A O 1
ATOM 739 N N . THR A 1 94 ? -1.291 7.663 6.637 1.00 93.56 94 THR A N 1
ATOM 740 C CA . THR A 1 94 ? -2.031 7.696 7.908 1.00 93.56 94 THR A CA 1
ATOM 741 C C . THR A 1 94 ? -2.368 6.289 8.414 1.00 93.56 94 THR A C 1
ATOM 743 O O . THR A 1 94 ? -2.263 6.032 9.614 1.00 93.56 94 THR A O 1
ATOM 746 N N . LEU A 1 95 ? -2.723 5.351 7.525 1.00 93.25 95 LEU A N 1
ATOM 747 C CA . LEU A 1 95 ? -2.910 3.948 7.921 1.00 93.25 95 LEU A CA 1
ATOM 748 C C . LEU A 1 95 ? -1.602 3.328 8.424 1.00 93.25 95 LEU A C 1
ATOM 750 O O . LEU A 1 95 ? -1.600 2.664 9.459 1.00 93.25 95 LEU A O 1
ATOM 754 N N . ARG A 1 96 ? -0.490 3.560 7.717 1.00 92.88 96 ARG A N 1
ATOM 755 C CA . ARG A 1 96 ? 0.828 3.025 8.086 1.00 92.88 96 ARG A CA 1
ATOM 756 C C . ARG A 1 96 ? 1.368 3.610 9.393 1.00 92.88 96 ARG A C 1
ATOM 758 O O . ARG A 1 96 ? 1.979 2.874 10.168 1.00 92.88 96 ARG A O 1
ATOM 765 N N . GLU A 1 97 ? 1.157 4.897 9.646 1.00 91.12 97 GLU A N 1
ATOM 766 C CA . GLU A 1 97 ? 1.533 5.552 10.906 1.00 91.12 97 GLU A CA 1
ATOM 767 C C . GLU A 1 97 ? 0.808 4.917 12.097 1.00 91.12 97 GLU A C 1
ATOM 769 O O . GLU A 1 97 ? 1.357 4.843 13.192 1.00 91.12 97 GLU A O 1
ATOM 774 N N . GLY A 1 98 ? -0.403 4.399 11.875 1.00 87.25 98 GLY A N 1
ATOM 775 C CA . GLY A 1 98 ? -1.071 3.538 12.837 1.00 87.25 98 GLY A CA 1
ATOM 776 C C . GLY A 1 98 ? -1.490 4.242 14.122 1.00 87.25 98 GLY A C 1
ATOM 777 O O . GLY A 1 98 ? -1.655 3.578 15.132 1.00 87.25 98 GLY A O 1
ATOM 778 N N . LEU A 1 99 ? -1.746 5.552 14.116 1.00 83.81 99 LEU A N 1
ATOM 779 C CA . LEU A 1 99 ? -2.137 6.299 15.327 1.00 83.81 99 LEU A CA 1
ATOM 780 C C . LEU A 1 99 ? -3.325 5.673 16.094 1.00 83.81 99 LEU A C 1
ATOM 782 O O . LEU A 1 99 ? -3.463 5.855 17.302 1.00 83.81 99 LEU A O 1
ATOM 786 N N . ALA A 1 100 ? -4.181 4.899 15.417 1.00 82.81 100 ALA A N 1
ATOM 787 C CA . ALA A 1 100 ? -5.261 4.138 16.045 1.00 82.81 100 ALA A CA 1
ATOM 788 C C . ALA A 1 100 ? -4.772 3.064 17.043 1.00 82.81 100 ALA A C 1
ATOM 790 O O . ALA A 1 100 ? -5.490 2.746 17.995 1.00 82.81 100 ALA A O 1
ATOM 791 N N . ILE A 1 101 ? -3.583 2.485 16.835 1.00 82.06 101 ILE A N 1
ATOM 792 C CA . ILE A 1 101 ? -3.003 1.467 17.724 1.00 82.06 101 ILE A CA 1
ATOM 793 C C . ILE A 1 101 ? -2.286 2.077 18.934 1.00 82.06 101 ILE A C 1
ATOM 795 O O . ILE A 1 101 ? -2.200 1.410 19.961 1.00 82.06 101 ILE A O 1
ATOM 799 N N . ASP A 1 102 ? -1.852 3.339 18.873 1.00 81.50 102 ASP A N 1
ATOM 800 C CA . ASP A 1 102 ? -1.163 4.016 19.989 1.00 81.50 102 ASP A CA 1
ATOM 801 C C . ASP A 1 102 ? -2.046 4.159 21.238 1.00 81.50 102 ASP A C 1
ATOM 803 O O . ASP A 1 102 ? -1.557 4.290 22.360 1.00 81.50 102 ASP A O 1
ATOM 807 N N . ALA A 1 103 ? -3.366 4.096 21.059 1.00 77.06 103 ALA A N 1
ATOM 808 C CA . ALA A 1 103 ? -4.331 4.107 22.149 1.00 77.06 103 ALA A CA 1
ATOM 809 C C . ALA A 1 103 ? -4.480 2.744 22.860 1.00 77.06 103 ALA A C 1
ATOM 811 O O . ALA A 1 103 ? -5.171 2.667 23.882 1.00 77.06 103 ALA A O 1
ATOM 812 N N . LEU A 1 104 ? -3.880 1.663 22.344 1.00 79.75 104 LEU A N 1
ATOM 813 C CA . LEU A 1 104 ? -4.017 0.326 22.923 1.00 79.75 104 LEU A CA 1
ATOM 814 C C . LEU A 1 104 ? -3.122 0.154 24.163 1.00 79.75 104 LEU A C 1
ATOM 816 O O . LEU A 1 104 ? -1.903 0.329 24.088 1.00 79.75 104 LEU A O 1
ATOM 820 N N . PRO A 1 105 ? -3.686 -0.254 25.315 1.00 74.94 105 PRO A N 1
ATOM 821 C CA . PRO A 1 105 ? -2.894 -0.489 26.513 1.00 74.94 105 PRO A CA 1
ATOM 822 C C . PRO A 1 105 ? -1.944 -1.677 26.305 1.00 74.94 105 PRO A C 1
ATOM 824 O O . PRO A 1 105 ? -2.335 -2.714 25.776 1.00 74.94 105 PRO A O 1
ATOM 827 N N . HIS A 1 106 ? -0.703 -1.537 26.781 1.00 74.94 106 HIS A N 1
ATOM 828 C CA . HIS A 1 106 ? 0.351 -2.565 26.729 1.00 74.94 106 HIS A CA 1
ATOM 829 C C . HIS A 1 106 ? 0.849 -2.948 25.329 1.00 74.94 106 HIS A C 1
ATOM 831 O O . HIS A 1 106 ? 1.565 -3.943 25.192 1.00 74.94 106 HIS A O 1
ATOM 837 N N . LEU A 1 107 ? 0.526 -2.163 24.301 1.00 74.38 107 LEU A N 1
ATOM 838 C CA . LEU A 1 107 ? 1.112 -2.363 22.988 1.00 74.38 107 LEU A CA 1
ATOM 839 C C . LEU A 1 107 ? 2.579 -1.916 22.991 1.00 74.38 107 LEU A C 1
ATOM 841 O O . LEU A 1 107 ? 2.899 -0.770 23.297 1.00 74.38 107 LEU A O 1
ATOM 845 N N . LEU A 1 108 ? 3.474 -2.829 22.625 1.00 64.31 108 LEU A N 1
ATOM 846 C CA . LEU A 1 108 ? 4.837 -2.495 22.233 1.00 64.31 108 LEU A CA 1
ATOM 847 C C . LEU A 1 108 ? 4.856 -2.426 20.708 1.00 64.31 108 LEU A C 1
ATOM 849 O O . LEU A 1 108 ? 4.882 -3.461 20.042 1.00 64.31 108 LEU A O 1
ATOM 853 N N . ASN A 1 109 ? 4.780 -1.211 20.168 1.00 63.97 109 ASN A N 1
ATOM 854 C CA . ASN A 1 109 ? 4.921 -0.995 18.736 1.00 63.97 109 ASN A CA 1
ATOM 855 C C . ASN A 1 109 ? 6.412 -1.091 18.376 1.00 63.97 109 ASN A C 1
ATOM 857 O O . ASN A 1 109 ? 7.216 -0.278 18.835 1.00 63.97 109 ASN A O 1
ATOM 861 N N . PHE A 1 110 ? 6.790 -2.119 17.619 1.00 58.03 110 PHE A N 1
ATOM 862 C CA . PHE A 1 110 ? 8.143 -2.261 17.092 1.00 58.03 110 PHE A CA 1
ATOM 863 C C . PHE A 1 110 ? 8.122 -1.852 15.632 1.00 58.03 110 PHE A C 1
ATOM 865 O O . PHE A 1 110 ? 7.680 -2.618 14.778 1.00 58.03 110 PHE A O 1
ATOM 872 N N . ASP A 1 111 ? 8.607 -0.644 15.378 1.00 58.94 111 ASP A N 1
ATOM 873 C CA . ASP A 1 111 ? 8.832 -0.173 14.027 1.00 58.94 111 ASP A CA 1
ATOM 874 C C . ASP A 1 111 ? 10.252 -0.534 13.575 1.00 58.94 111 ASP A C 1
ATOM 876 O O . ASP A 1 111 ? 11.214 -0.381 14.335 1.00 58.94 111 ASP A O 1
ATOM 880 N N . VAL A 1 112 ? 10.381 -1.053 12.356 1.00 56.91 112 VAL A N 1
ATOM 881 C CA . VAL A 1 112 ? 11.676 -1.339 11.726 1.00 56.91 112 VAL A CA 1
ATOM 882 C C . VAL A 1 112 ? 11.672 -0.662 10.364 1.00 56.91 112 VAL A C 1
ATOM 884 O O . VAL A 1 112 ? 11.164 -1.224 9.397 1.00 56.91 112 VAL A O 1
ATOM 887 N N . SER A 1 113 ? 12.244 0.539 10.328 1.00 57.06 113 SER A N 1
ATOM 888 C CA . SER A 1 113 ? 12.472 1.365 9.137 1.00 57.06 113 SER A CA 1
ATOM 889 C C . SER A 1 113 ? 13.913 1.253 8.644 1.00 57.06 113 SER A C 1
ATOM 891 O O . SER A 1 113 ? 14.815 1.438 9.499 1.00 57.06 113 SER A O 1
#

Foldseek 3Di:
DVVVVLCVVQQVQWDDKFKDDPVLLVQLCVQPPPFHDQDDDDDDIDIDTDGDDPDPVDPNVVSVVVSVVVCVVVVNDPDDGDDPDVVNVVSVVSSRVS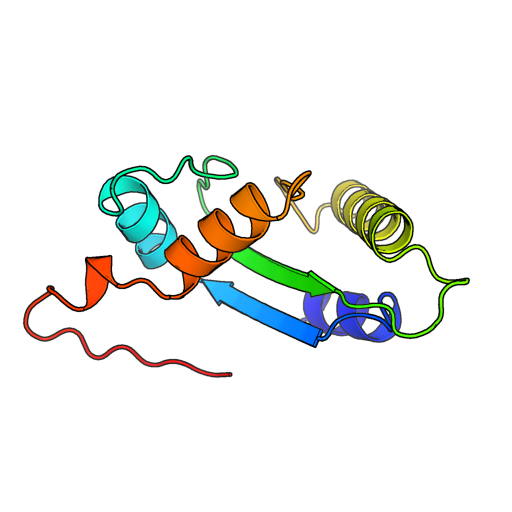VRCVPPPPDDDDDDD

Radius of gyration: 14.75 Å; chains: 1; bounding box: 29×29×44 Å

pLDDT: mean 85.66, std 8.95, range [56.91, 94.94]

Sequence (113 aa):
MRFWRDVRATLPCVVSFEAMWLAFYRYVVAYTPGVTPPFDADDDFVVMIECAASDPRIDARDTLEQRLGACFDAGLVSDAALAASERQTRDMWTLREGLAIDALPHLLNFDVS